Protein AF-A0A497I4V8-F1 (afdb_monomer)

Foldseek 3Di:
DPPPVVVVVVVVQFDWDKDFPDWEDDDQKIKTKIATQTRAKWWFAWKAKQNHTCQQPQPKPPGHHNVDTDIHGHGDIDMIIGRFHDCVPPNGGDDAQDKIWMWTATPVGDIDIDIYHHD

Solvent-accessible surface area (backbone atoms only — not comparable to full-atom values): 6494 Å² total; per-residue (Å²): 132,77,76,67,64,67,61,53,55,64,60,71,62,53,39,83,38,78,42,76,80,43,63,43,63,56,100,73,26,42,40,35,31,40,28,27,75,30,65,35,68,41,40,35,17,36,47,25,46,73,86,42,66,29,74,44,44,29,68,37,39,66,70,35,14,72,93,48,51,38,75,42,48,56,76,42,71,46,68,41,35,36,50,29,43,36,58,94,42,71,77,33,42,86,53,67,78,39,74,42,42,41,26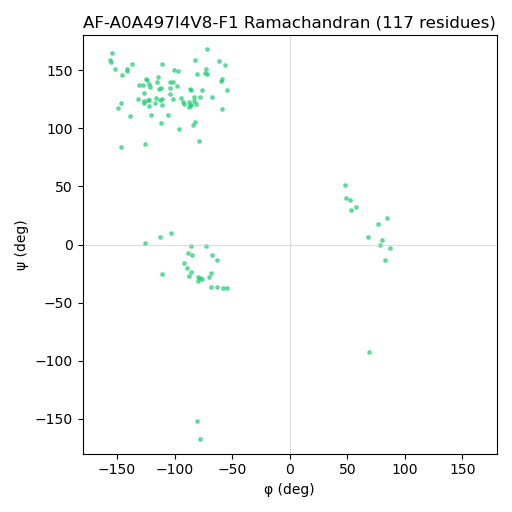,46,31,28,76,88,76,49,77,52,76,46,75,32,62,32,109

Radius of gyration: 16.36 Å; Cα contacts (8 Å, |Δi|>4): 279; chains: 1; bounding box: 51×30×43 Å

Sequence (119 aa):
MAFWASGLVGVFTRFEKLEVTSAYYSGDKVVLRVRNTGSADTSIDDIYVNGVPCLGECNIAPTIKPENTYTLTVGSEVEITISNPPEDVTDGEWKSGVTYEIMVHTASGKNYPISVLIP

Mean predicted aligned error: 5.53 Å

pLDDT: mean 91.53, std 12.2, range [53.03, 98.31]

Nearest PDB structures (foldseek):
  8fk7-assembly1_B  TM=7.223E-01  e=8.480E-07  Pyrobaculum calidifontis
  9eq7-assembly1_Z  TM=6.111E-01  e=1.658E-03  Halobacterium salinarum
  7pjj-assembly1_A  TM=4.953E-01  e=1.845E-03  Streptomyces scabiei 87.22
  6fqa-assembly1_A  TM=4.870E-01  e=9.076E-02  Acinetobacter baumannii
  6fqa-assembly2_C  TM=3.901E-01  e=2.502E-01  Acinetobacter baumannii

Structure (mmCIF, N/CA/C/O backbone):
data_AF-A0A497I4V8-F1
#
_entry.id   AF-A0A497I4V8-F1
#
loop_
_atom_site.group_PDB
_atom_site.id
_atom_site.type_symbol
_atom_site.label_atom_id
_atom_site.label_alt_id
_atom_site.label_comp_id
_atom_site.label_asym_id
_atom_site.label_entity_id
_atom_site.label_seq_id
_atom_site.pdbx_PDB_ins_code
_atom_site.Cartn_x
_atom_site.Cartn_y
_atom_site.Cartn_z
_atom_site.occupancy
_atom_site.B_iso_or_equiv
_atom_site.auth_seq_id
_atom_site.auth_comp_id
_atom_site.auth_asym_id
_atom_site.auth_atom_id
_atom_site.pdbx_PDB_model_num
ATOM 1 N N . MET A 1 1 ? 32.909 -19.364 -25.471 1.00 53.94 1 MET A N 1
ATOM 2 C CA . MET A 1 1 ? 32.727 -18.051 -24.817 1.00 53.94 1 MET A CA 1
ATOM 3 C C . MET A 1 1 ? 31.337 -18.008 -24.211 1.00 53.94 1 MET A C 1
ATOM 5 O O . MET A 1 1 ? 30.374 -18.300 -24.909 1.00 53.94 1 MET A O 1
ATOM 9 N N . ALA A 1 2 ? 31.243 -17.760 -22.907 1.00 53.03 2 ALA A N 1
ATOM 10 C CA . ALA A 1 2 ? 30.003 -17.855 -22.141 1.00 53.03 2 ALA A CA 1
ATOM 11 C C . ALA A 1 2 ? 29.122 -16.611 -22.346 1.00 53.03 2 ALA A C 1
ATOM 13 O O . ALA A 1 2 ? 29.198 -15.649 -21.590 1.00 53.03 2 ALA A O 1
ATOM 14 N N . PHE A 1 3 ? 28.267 -16.654 -23.367 1.00 54.22 3 PHE A N 1
ATOM 15 C CA . PHE A 1 3 ? 27.266 -15.620 -23.668 1.00 54.22 3 PHE A CA 1
ATOM 16 C C . PHE A 1 3 ? 26.074 -15.615 -22.680 1.00 54.22 3 PHE A C 1
ATOM 18 O O . PHE A 1 3 ? 25.179 -14.787 -22.779 1.00 54.22 3 PHE A O 1
ATOM 25 N N . TRP A 1 4 ? 26.063 -16.527 -21.702 1.00 54.69 4 TRP A N 1
ATOM 26 C CA . TRP A 1 4 ? 25.016 -16.644 -20.681 1.00 54.69 4 TRP A CA 1
ATOM 27 C C . TRP A 1 4 ? 25.282 -15.795 -19.425 1.00 54.69 4 TRP A C 1
ATOM 29 O O . TRP A 1 4 ? 24.349 -15.466 -18.700 1.00 54.69 4 TRP A O 1
ATOM 39 N N . ALA A 1 5 ? 26.534 -15.393 -19.176 1.00 58.47 5 ALA A N 1
ATOM 40 C CA . ALA A 1 5 ? 26.905 -14.645 -17.972 1.00 58.47 5 ALA A CA 1
ATOM 41 C C . ALA A 1 5 ? 26.712 -13.120 -18.104 1.00 58.47 5 ALA A C 1
ATOM 43 O O . ALA A 1 5 ? 26.529 -12.438 -17.100 1.00 58.47 5 ALA A O 1
ATOM 44 N N . SER A 1 6 ? 26.707 -12.568 -19.323 1.00 60.12 6 SER A N 1
ATOM 45 C CA . SER A 1 6 ? 26.477 -11.131 -19.552 1.00 60.12 6 SER A CA 1
ATOM 46 C C . SER A 1 6 ? 24.996 -10.742 -19.501 1.00 60.12 6 SER A C 1
ATOM 48 O O . SER A 1 6 ? 24.673 -9.642 -19.062 1.00 60.12 6 SER A O 1
ATOM 50 N N . GLY A 1 7 ? 24.088 -11.644 -19.893 1.00 56.16 7 GLY A N 1
ATOM 51 C CA . GLY A 1 7 ? 22.639 -11.431 -19.793 1.00 56.16 7 GLY A CA 1
ATOM 52 C C . GLY A 1 7 ? 22.118 -11.452 -18.352 1.00 56.16 7 GLY A C 1
ATOM 53 O O . GLY A 1 7 ? 21.154 -10.760 -18.038 1.00 56.16 7 GLY A O 1
ATOM 54 N N . LEU A 1 8 ? 22.795 -12.183 -17.457 1.00 57.56 8 LEU A N 1
ATOM 55 C CA . LEU A 1 8 ? 22.415 -12.287 -16.046 1.00 57.56 8 LEU A CA 1
ATOM 56 C C . LEU A 1 8 ? 22.614 -10.953 -15.297 1.00 57.56 8 LEU A C 1
ATOM 58 O O . LEU A 1 8 ? 21.787 -10.587 -14.471 1.00 57.56 8 LEU A O 1
ATOM 62 N N . VAL A 1 9 ? 23.661 -10.183 -15.625 1.00 59.69 9 VAL A N 1
ATOM 63 C CA . VAL A 1 9 ? 23.960 -8.892 -14.969 1.00 59.69 9 VAL A CA 1
ATOM 64 C C . VAL A 1 9 ? 22.854 -7.854 -15.201 1.00 59.69 9 VAL A C 1
ATOM 66 O O . VAL A 1 9 ? 22.523 -7.110 -14.283 1.00 59.69 9 VAL A O 1
ATOM 69 N N . GLY A 1 10 ? 22.234 -7.829 -16.387 1.00 57.03 10 GLY A N 1
ATOM 70 C CA . GLY A 1 10 ? 21.143 -6.896 -16.704 1.00 57.03 10 GLY A CA 1
ATOM 71 C C . GLY A 1 10 ? 19.838 -7.162 -15.941 1.00 57.03 10 GLY A C 1
ATOM 72 O O . GLY A 1 10 ? 19.058 -6.237 -15.730 1.00 57.03 10 GLY A O 1
ATOM 73 N N . VAL A 1 11 ? 19.614 -8.401 -15.487 1.00 59.06 11 VAL A N 1
ATOM 74 C CA . VAL A 1 11 ? 18.461 -8.765 -14.643 1.00 59.06 11 VAL A CA 1
ATOM 75 C C . VAL A 1 11 ? 18.664 -8.293 -13.198 1.00 59.06 11 VAL A C 1
ATOM 77 O O . VAL A 1 11 ? 17.698 -7.936 -12.535 1.00 59.06 11 VAL A O 1
ATOM 80 N N . PHE A 1 12 ? 19.909 -8.205 -12.719 1.00 61.09 12 PHE A N 1
ATOM 81 C CA . PHE A 1 12 ? 20.208 -7.752 -11.354 1.00 61.09 12 PHE A CA 1
ATOM 82 C C . PHE A 1 12 ? 20.303 -6.227 -11.191 1.00 61.09 12 PHE A C 1
ATOM 84 O O . PHE A 1 12 ? 20.379 -5.750 -10.061 1.00 61.09 12 PHE A O 1
ATOM 91 N N . THR A 1 13 ? 20.300 -5.444 -12.276 1.00 65.94 13 THR A N 1
ATOM 92 C CA . THR A 1 13 ? 20.335 -3.969 -12.195 1.00 65.94 13 THR A CA 1
ATOM 93 C C . THR A 1 13 ? 18.953 -3.324 -12.189 1.00 65.94 13 THR A C 1
ATOM 95 O O . THR A 1 13 ? 18.836 -2.166 -11.785 1.00 65.94 13 THR A O 1
ATOM 98 N N . ARG A 1 14 ? 17.900 -4.056 -12.582 1.00 76.81 14 ARG A N 1
ATOM 99 C CA . ARG A 1 14 ? 16.501 -3.642 -12.413 1.00 76.81 14 ARG A CA 1
ATOM 100 C C . ARG A 1 14 ? 15.942 -4.272 -11.147 1.00 76.81 14 ARG A C 1
ATOM 102 O O . ARG A 1 14 ? 15.562 -5.436 -11.131 1.00 76.81 14 ARG A O 1
ATOM 109 N N . PHE A 1 15 ? 15.906 -3.486 -10.083 1.00 85.56 15 PHE A N 1
ATOM 110 C CA . PHE A 1 15 ? 15.395 -3.903 -8.793 1.00 85.56 15 PHE A CA 1
ATOM 111 C C . PHE A 1 15 ? 14.179 -3.060 -8.426 1.00 85.56 15 PHE A C 1
ATOM 113 O O . PHE A 1 15 ? 14.254 -1.836 -8.325 1.00 85.56 15 PHE A O 1
ATOM 120 N N . GLU A 1 16 ? 13.058 -3.739 -8.214 1.00 92.94 16 GLU A N 1
ATOM 121 C CA . GLU A 1 16 ? 11.845 -3.136 -7.675 1.00 92.94 16 GLU A CA 1
ATOM 122 C C . GLU A 1 16 ? 11.968 -2.943 -6.160 1.00 92.94 16 GLU A C 1
ATOM 124 O O . GLU A 1 16 ? 12.224 -3.909 -5.425 1.00 92.94 16 GLU A O 1
ATOM 129 N N . LYS A 1 17 ? 11.718 -1.713 -5.702 1.00 94.75 17 LYS A N 1
ATOM 130 C CA . LYS A 1 17 ? 11.601 -1.372 -4.286 1.00 94.75 17 LYS A CA 1
ATOM 131 C C . LYS A 1 17 ? 10.623 -0.222 -4.094 1.00 94.75 17 LYS A C 1
ATOM 133 O O . LYS A 1 17 ? 10.885 0.895 -4.534 1.00 94.75 17 LYS A O 1
ATOM 138 N N . LEU A 1 18 ? 9.544 -0.497 -3.375 1.00 97.25 18 LEU A N 1
ATOM 139 C CA . LEU A 1 18 ? 8.670 0.526 -2.826 1.00 97.25 18 LEU A CA 1
ATOM 140 C C . LEU A 1 18 ? 8.980 0.741 -1.344 1.00 97.25 18 LEU A C 1
ATOM 142 O O . LEU A 1 18 ? 9.440 -0.162 -0.643 1.00 97.25 18 LEU A O 1
ATOM 146 N N . GLU A 1 19 ? 8.748 1.959 -0.880 1.00 97.25 19 GLU A N 1
ATOM 147 C CA . GLU A 1 19 ? 8.856 2.352 0.517 1.00 97.25 19 GLU A CA 1
ATOM 148 C C . GLU A 1 19 ? 7.601 3.127 0.903 1.00 97.25 19 GLU A C 1
ATOM 150 O O . GLU A 1 19 ? 7.253 4.110 0.249 1.00 97.25 19 GLU A O 1
ATOM 155 N N . VAL A 1 20 ? 6.917 2.680 1.955 1.00 97.56 20 VAL A N 1
ATOM 156 C CA . VAL A 1 20 ? 5.788 3.417 2.525 1.00 97.56 20 VAL A CA 1
ATOM 157 C C . VAL A 1 20 ? 6.356 4.458 3.488 1.00 97.56 20 VAL A C 1
ATOM 159 O O . VAL A 1 20 ? 6.798 4.119 4.583 1.00 97.56 20 VAL A O 1
ATOM 162 N N . THR A 1 21 ? 6.405 5.719 3.060 1.00 97.19 21 THR A N 1
ATOM 163 C CA . THR A 1 21 ? 7.015 6.831 3.806 1.00 97.19 21 THR A CA 1
ATOM 164 C C . THR A 1 21 ? 6.115 7.334 4.931 1.00 97.19 21 THR A C 1
ATOM 166 O O . THR A 1 21 ? 6.607 7.802 5.959 1.00 97.19 21 THR A O 1
ATOM 169 N N . SER A 1 22 ? 4.796 7.210 4.775 1.00 96.94 22 SER A N 1
ATOM 170 C CA . SER A 1 22 ? 3.833 7.422 5.853 1.00 96.94 22 SER A CA 1
ATOM 171 C C . SER A 1 22 ? 2.560 6.605 5.646 1.00 96.94 22 SER A C 1
ATOM 173 O O . SER A 1 22 ? 2.168 6.308 4.519 1.00 96.94 22 SER A O 1
ATOM 175 N N . ALA A 1 23 ? 1.917 6.244 6.753 1.00 97.62 23 ALA A N 1
ATOM 176 C CA . ALA A 1 23 ? 0.631 5.566 6.774 1.00 97.62 23 ALA A CA 1
ATOM 177 C C . ALA A 1 23 ? -0.149 6.033 8.006 1.00 97.62 23 ALA A C 1
ATOM 179 O O . ALA A 1 23 ? 0.357 5.936 9.125 1.00 97.62 23 ALA A O 1
ATOM 180 N N . TYR A 1 24 ? -1.339 6.598 7.817 1.00 97.50 24 TYR A N 1
ATOM 181 C CA . TYR A 1 24 ? -2.154 7.116 8.918 1.00 97.50 24 TYR A CA 1
ATOM 182 C C . TYR A 1 24 ? -3.636 7.165 8.554 1.00 97.50 24 TYR A C 1
ATOM 184 O O . TYR A 1 24 ? -4.006 7.203 7.383 1.00 97.50 24 TYR A O 1
ATOM 192 N N . TYR A 1 25 ? -4.490 7.193 9.573 1.00 97.50 25 TYR A N 1
ATOM 193 C CA . TYR A 1 25 ? -5.917 7.433 9.404 1.00 97.50 25 TYR A CA 1
ATOM 194 C C . TYR A 1 25 ? -6.217 8.936 9.413 1.00 97.50 25 TYR A C 1
ATOM 196 O O . TYR A 1 25 ? -5.711 9.674 10.261 1.00 97.50 25 TYR A O 1
ATOM 204 N N . SER A 1 26 ? -7.030 9.408 8.469 1.00 96.06 26 SER A N 1
ATOM 205 C CA . SER A 1 26 ? -7.384 10.819 8.321 1.00 96.06 26 SER A CA 1
ATOM 206 C C . SER A 1 26 ? -8.866 10.974 8.003 1.00 96.06 26 SER A C 1
ATOM 208 O O . SER A 1 26 ? -9.304 10.633 6.910 1.00 96.06 26 SER A O 1
ATOM 210 N N . GLY A 1 27 ? -9.630 11.514 8.956 1.00 90.81 27 GLY A N 1
ATOM 211 C CA . GLY A 1 27 ? -11.075 11.692 8.814 1.00 90.81 27 GLY A CA 1
ATOM 212 C C . GLY A 1 27 ? -11.809 10.353 8.813 1.00 90.81 27 GLY A C 1
ATOM 213 O O . GLY A 1 27 ? -12.162 9.844 9.872 1.00 90.81 27 GLY A O 1
ATOM 214 N N . ASP A 1 28 ? -12.021 9.809 7.622 1.00 93.44 28 ASP A N 1
ATOM 215 C CA . ASP A 1 28 ? -12.787 8.598 7.321 1.00 93.44 28 ASP A CA 1
ATOM 216 C C . ASP A 1 28 ? -11.995 7.551 6.516 1.00 93.44 28 ASP A C 1
ATOM 218 O O . ASP A 1 28 ? -12.527 6.498 6.175 1.00 93.44 28 ASP A O 1
ATOM 222 N N . LYS A 1 29 ? -10.723 7.824 6.200 1.00 96.50 29 LYS A N 1
ATOM 223 C CA . LYS A 1 29 ? -9.925 7.003 5.283 1.00 96.50 29 LYS A CA 1
ATOM 224 C C . LYS A 1 29 ? -8.506 6.769 5.770 1.00 96.50 29 LYS A C 1
ATOM 226 O O . LYS A 1 29 ? -7.923 7.579 6.493 1.00 96.50 29 LYS A O 1
ATOM 231 N N . VAL A 1 30 ? -7.919 5.676 5.302 1.00 97.62 30 VAL A N 1
ATOM 232 C CA . VAL A 1 30 ? -6.491 5.406 5.463 1.00 97.62 30 VAL A CA 1
ATOM 233 C C . VAL A 1 30 ? -5.726 6.089 4.335 1.00 97.62 30 VAL A C 1
ATOM 235 O O . VAL A 1 30 ? -6.100 5.987 3.169 1.00 97.62 30 VAL A O 1
ATOM 238 N N . VAL A 1 31 ? -4.654 6.794 4.682 1.00 98.12 31 VAL A N 1
ATOM 239 C CA . VAL A 1 31 ? -3.769 7.495 3.750 1.00 98.12 31 VAL A CA 1
ATOM 240 C C . VAL A 1 31 ? -2.385 6.869 3.821 1.00 98.12 31 VAL A C 1
ATOM 242 O O . VAL A 1 31 ? -1.797 6.774 4.898 1.00 98.12 31 VAL A O 1
ATOM 245 N N . LEU A 1 32 ? -1.863 6.471 2.666 1.00 98.19 32 LEU A N 1
ATOM 246 C CA . LEU A 1 32 ? -0.517 5.951 2.468 1.0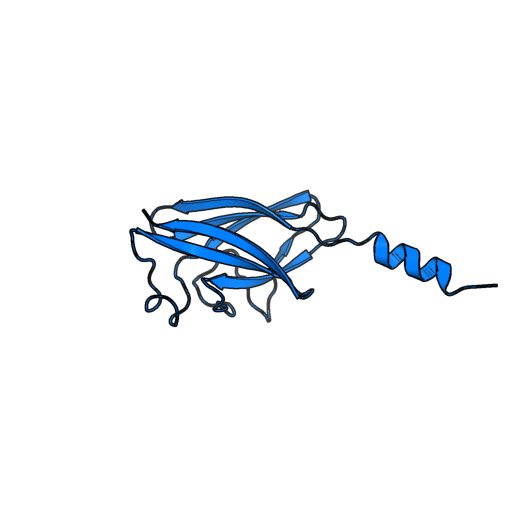0 98.19 32 LEU A CA 1
ATOM 247 C C . LEU A 1 32 ? 0.266 6.909 1.578 1.00 98.19 32 LEU A C 1
ATOM 249 O O . LEU A 1 32 ? -0.248 7.383 0.566 1.00 98.19 32 LEU A O 1
ATOM 253 N N . ARG A 1 33 ? 1.538 7.128 1.891 1.00 98.00 33 ARG A N 1
ATOM 254 C CA . ARG A 1 33 ? 2.502 7.723 0.965 1.00 98.00 33 ARG A CA 1
ATOM 255 C C . ARG A 1 33 ? 3.506 6.666 0.570 1.00 98.00 33 ARG A C 1
ATOM 257 O O . ARG A 1 33 ? 4.168 6.089 1.427 1.00 98.00 33 ARG A O 1
ATOM 264 N N . VAL A 1 34 ? 3.575 6.380 -0.724 1.00 98.31 34 VAL A N 1
ATOM 265 C CA . VAL A 1 34 ? 4.383 5.292 -1.271 1.00 98.31 34 VAL A CA 1
ATOM 266 C C . VAL A 1 34 ? 5.364 5.864 -2.273 1.00 98.31 34 VAL A C 1
ATOM 268 O O . VAL A 1 34 ? 4.976 6.516 -3.241 1.00 98.31 34 VAL A O 1
ATOM 271 N N . ARG A 1 35 ? 6.648 5.601 -2.052 1.00 98.00 35 ARG A N 1
ATOM 272 C CA . ARG A 1 35 ? 7.744 6.066 -2.893 1.00 98.00 35 ARG A CA 1
ATOM 273 C C . ARG A 1 35 ? 8.423 4.899 -3.589 1.00 98.00 35 ARG A C 1
ATOM 275 O O . ARG A 1 35 ? 8.777 3.916 -2.943 1.00 98.00 35 ARG A O 1
ATOM 282 N N . ASN A 1 36 ? 8.681 5.030 -4.888 1.00 97.69 36 ASN A N 1
ATOM 283 C CA . ASN A 1 36 ? 9.540 4.082 -5.594 1.00 97.69 36 ASN A CA 1
ATOM 284 C C . ASN A 1 36 ? 11.011 4.457 -5.359 1.00 97.69 36 ASN A C 1
ATOM 286 O O . ASN A 1 36 ? 11.516 5.435 -5.916 1.00 97.69 36 ASN A O 1
ATOM 290 N N . THR A 1 37 ? 11.692 3.687 -4.508 1.00 96.88 37 THR A N 1
ATOM 291 C CA . THR A 1 37 ? 13.125 3.826 -4.190 1.00 96.88 37 THR A CA 1
ATOM 292 C C . THR A 1 37 ? 13.986 2.770 -4.887 1.00 96.88 37 THR A C 1
ATOM 294 O O . THR A 1 37 ? 15.168 2.617 -4.571 1.00 96.88 37 THR A O 1
ATOM 297 N N . GLY A 1 38 ? 13.397 2.025 -5.826 1.00 94.25 38 GLY A N 1
ATOM 298 C CA . GLY A 1 38 ? 14.077 1.041 -6.656 1.00 94.25 38 GLY A CA 1
ATOM 299 C C . GLY A 1 38 ? 14.881 1.667 -7.794 1.00 94.25 38 GLY A C 1
ATOM 300 O O . GLY A 1 38 ? 15.126 2.870 -7.842 1.00 94.25 38 GLY A O 1
ATOM 301 N N . SER A 1 39 ? 15.297 0.819 -8.732 1.00 93.12 39 SER A N 1
ATOM 302 C CA . SER A 1 39 ? 16.008 1.214 -9.956 1.00 93.12 39 SER A CA 1
ATOM 303 C C . SER A 1 39 ? 15.189 0.989 -11.231 1.00 93.12 39 SER A C 1
ATOM 305 O O . SER A 1 39 ? 15.710 1.155 -12.335 1.00 93.12 39 SER A O 1
ATOM 307 N N . ALA A 1 40 ? 13.917 0.601 -11.097 1.00 93.81 40 ALA A N 1
ATOM 308 C CA . ALA A 1 40 ? 12.989 0.405 -12.204 1.00 93.81 40 ALA A CA 1
ATOM 309 C C . ALA A 1 40 ? 11.577 0.885 -11.842 1.00 93.81 40 ALA A C 1
ATOM 311 O O . ALA A 1 40 ? 11.165 0.823 -10.680 1.00 93.81 40 ALA A O 1
ATOM 312 N N . ASP A 1 41 ? 10.840 1.355 -12.849 1.00 96.06 41 ASP A N 1
ATOM 313 C CA . ASP A 1 41 ? 9.429 1.701 -12.694 1.00 96.06 41 ASP A CA 1
ATOM 314 C C . ASP A 1 41 ? 8.648 0.468 -12.231 1.00 96.06 41 ASP A C 1
ATOM 316 O O . ASP A 1 41 ? 8.962 -0.662 -12.609 1.00 96.06 41 ASP A O 1
ATOM 320 N N . THR A 1 42 ? 7.668 0.689 -11.363 1.00 95.81 42 THR A N 1
ATOM 321 C CA . THR A 1 42 ? 6.929 -0.376 -10.678 1.00 95.81 42 THR A CA 1
ATOM 322 C C . THR A 1 42 ? 5.443 -0.113 -10.801 1.00 95.81 42 THR A C 1
ATOM 324 O O . THR A 1 42 ? 5.004 1.021 -10.633 1.00 95.81 42 THR A O 1
ATOM 327 N N . SER A 1 43 ? 4.665 -1.149 -11.081 1.00 96.56 43 SER A N 1
ATOM 328 C CA . SER A 1 43 ? 3.210 -1.069 -11.121 1.00 96.56 43 SER A CA 1
ATOM 329 C C . SER A 1 43 ? 2.605 -1.645 -9.846 1.00 96.56 43 SER A C 1
ATOM 331 O O . SER A 1 43 ? 2.874 -2.789 -9.482 1.00 96.56 43 SER A O 1
ATOM 333 N N . ILE A 1 44 ? 1.781 -0.841 -9.180 1.00 97.38 44 ILE A N 1
ATOM 334 C CA . ILE A 1 44 ? 0.920 -1.257 -8.073 1.00 97.38 44 ILE A CA 1
ATOM 335 C C . ILE A 1 44 ? -0.383 -1.755 -8.694 1.00 97.38 44 ILE A C 1
ATOM 337 O O . ILE A 1 44 ? -1.017 -1.024 -9.459 1.00 97.38 44 ILE A O 1
ATOM 341 N N . ASP A 1 45 ? -0.759 -2.992 -8.412 1.00 97.19 45 ASP A N 1
ATOM 342 C CA . ASP A 1 45 ? -1.937 -3.647 -8.986 1.00 97.19 45 ASP A CA 1
ATOM 343 C C . ASP A 1 45 ? -3.049 -3.872 -7.960 1.00 97.19 45 ASP A C 1
ATOM 345 O O . ASP A 1 45 ? -4.214 -3.884 -8.350 1.00 97.19 45 ASP A O 1
ATOM 349 N N . ASP A 1 46 ? -2.727 -3.976 -6.669 1.00 97.06 46 ASP A N 1
ATOM 350 C CA . ASP A 1 46 ? -3.739 -4.134 -5.627 1.00 97.06 46 ASP A CA 1
ATOM 351 C C . ASP A 1 46 ? -3.283 -3.627 -4.249 1.00 97.06 46 ASP A C 1
ATOM 353 O O . ASP A 1 46 ? -2.097 -3.412 -3.976 1.00 97.06 46 ASP A O 1
ATOM 357 N N . ILE A 1 47 ? -4.258 -3.452 -3.362 1.00 97.31 47 ILE A N 1
ATOM 358 C CA . ILE A 1 47 ? -4.076 -3.156 -1.945 1.00 97.31 47 ILE A CA 1
ATOM 359 C C . ILE A 1 47 ? -4.775 -4.245 -1.141 1.00 97.31 47 ILE A C 1
ATOM 361 O O . ILE A 1 47 ? -5.889 -4.648 -1.453 1.00 97.31 47 ILE A O 1
ATOM 365 N N . TYR A 1 48 ? -4.127 -4.702 -0.080 1.00 97.69 48 TYR A N 1
ATOM 366 C CA . TYR A 1 48 ? -4.674 -5.692 0.833 1.00 97.69 48 TYR A CA 1
ATOM 367 C C . TYR A 1 48 ? -4.886 -5.053 2.200 1.00 97.69 48 TYR A C 1
ATOM 369 O O . TYR A 1 48 ? -4.069 -4.247 2.653 1.00 97.69 48 TYR A O 1
ATOM 377 N N . VAL A 1 49 ? -5.955 -5.456 2.878 1.00 97.75 49 VAL A N 1
ATOM 378 C CA . VAL A 1 49 ? -6.244 -5.080 4.262 1.00 97.75 49 VAL A CA 1
ATOM 379 C C . VAL A 1 49 ? -6.376 -6.361 5.079 1.00 97.75 49 VAL A C 1
ATOM 381 O O . VAL A 1 49 ? -7.217 -7.201 4.777 1.00 97.75 49 VAL A O 1
ATOM 384 N N . ASN A 1 50 ? -5.527 -6.544 6.095 1.00 97.00 50 ASN A N 1
ATOM 385 C CA . ASN A 1 50 ? -5.446 -7.768 6.908 1.00 97.00 50 ASN A CA 1
ATOM 386 C C . ASN A 1 50 ? -5.385 -9.060 6.065 1.00 97.00 50 ASN A C 1
ATOM 388 O O . ASN A 1 50 ? -6.024 -10.062 6.384 1.00 97.00 50 ASN A O 1
ATOM 392 N N . GLY A 1 51 ? -4.631 -9.029 4.964 1.00 96.50 51 GLY A N 1
ATOM 393 C CA . GLY A 1 51 ? -4.479 -10.165 4.052 1.00 96.50 51 GLY A CA 1
ATOM 394 C C . GLY A 1 51 ? -5.649 -10.403 3.091 1.00 96.50 51 GLY A C 1
ATOM 395 O O . GLY A 1 51 ? -5.554 -11.310 2.266 1.00 96.50 51 GLY A O 1
ATOM 396 N N . VAL A 1 52 ? -6.711 -9.593 3.139 1.00 97.44 52 VAL A N 1
ATOM 397 C CA . VAL A 1 52 ? -7.822 -9.642 2.177 1.00 97.44 52 VAL A CA 1
ATOM 398 C C . VAL A 1 52 ? -7.576 -8.619 1.059 1.00 97.44 52 VAL A C 1
ATOM 400 O O . VAL A 1 52 ? -7.349 -7.448 1.375 1.00 97.44 52 VAL A O 1
ATOM 403 N N . PRO A 1 53 ? -7.592 -9.020 -0.225 1.00 96.69 53 PRO A N 1
ATOM 404 C CA . PRO A 1 53 ? -7.388 -8.105 -1.346 1.00 96.69 53 PRO A CA 1
ATOM 405 C C . 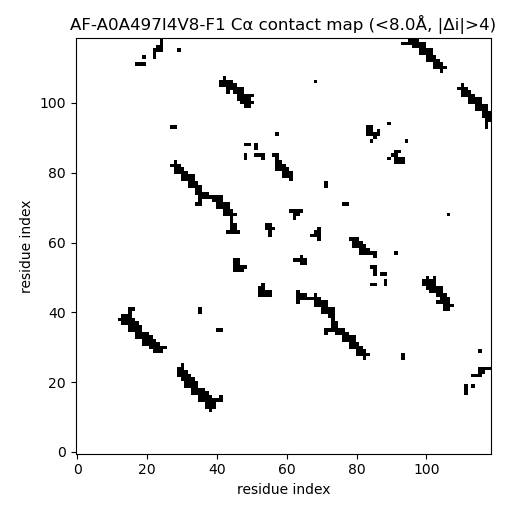PRO A 1 53 ? -8.592 -7.185 -1.562 1.00 96.69 53 PRO A C 1
ATOM 407 O O . PRO A 1 53 ? -9.739 -7.596 -1.391 1.00 96.69 53 PRO A O 1
ATOM 410 N N . CYS A 1 54 ? -8.331 -5.957 -2.000 1.00 95.44 54 CYS A N 1
ATOM 411 C CA . CYS A 1 54 ? -9.364 -5.026 -2.437 1.00 95.44 54 CYS A CA 1
ATOM 412 C C . CYS A 1 54 ? -9.835 -5.321 -3.865 1.00 95.44 54 CYS A C 1
ATOM 414 O O . CYS A 1 54 ? -10.977 -5.020 -4.184 1.00 95.44 54 CYS A O 1
ATOM 416 N N . LEU A 1 55 ? -8.998 -5.908 -4.730 1.00 93.62 55 LEU A N 1
ATOM 417 C CA . LEU A 1 55 ? -9.339 -6.245 -6.122 1.00 93.62 55 LEU A CA 1
ATOM 418 C C . LEU A 1 55 ? -9.884 -5.056 -6.935 1.00 93.62 55 LEU A C 1
ATOM 420 O O . LEU A 1 55 ? -10.675 -5.233 -7.858 1.00 93.62 55 LEU A O 1
ATOM 424 N N . GLY A 1 56 ? -9.452 -3.837 -6.608 1.00 86.75 56 GLY A N 1
ATOM 425 C CA . GLY A 1 56 ? -9.978 -2.609 -7.213 1.00 86.75 56 GLY A CA 1
ATOM 426 C C . GLY A 1 56 ? -11.212 -2.005 -6.544 1.00 86.75 56 GLY A C 1
ATOM 427 O O . GLY A 1 56 ? -11.635 -0.920 -6.947 1.00 86.75 56 GLY A O 1
ATOM 428 N N . GLU A 1 57 ? -11.745 -2.660 -5.515 1.00 91.12 57 GLU A N 1
ATOM 429 C CA . GLU A 1 57 ? -12.749 -2.114 -4.604 1.00 91.12 57 GLU A CA 1
ATOM 430 C C . GLU A 1 57 ? -12.064 -1.224 -3.545 1.00 91.12 57 GLU A C 1
ATOM 432 O O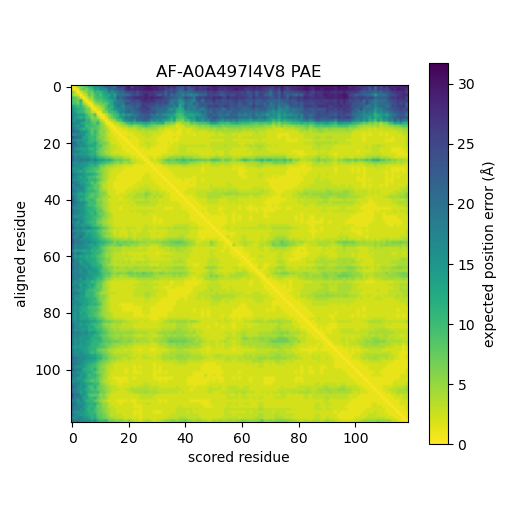 . GLU A 1 57 ? -11.028 -0.610 -3.807 1.00 91.12 57 GLU A O 1
ATOM 437 N N . CYS A 1 58 ? -12.6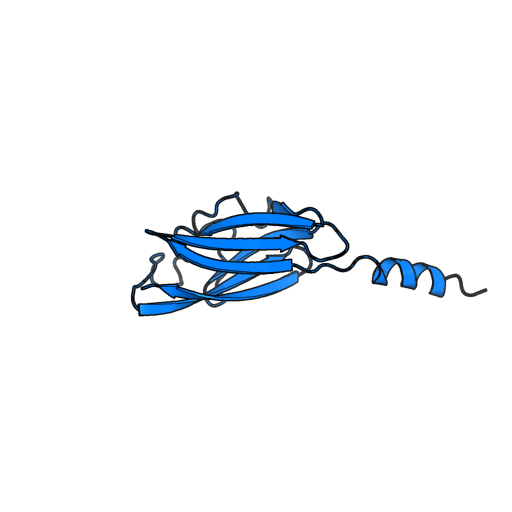28 -1.090 -2.343 1.00 94.56 58 CYS A N 1
ATOM 438 C CA . CYS A 1 58 ? -12.073 -0.275 -1.251 1.00 94.56 58 CYS A CA 1
ATOM 439 C C . CYS A 1 58 ? -12.077 1.260 -1.491 1.00 94.56 58 CYS A C 1
ATOM 441 O O . CYS A 1 58 ? -11.516 2.033 -0.700 1.00 94.56 58 CYS A O 1
ATOM 443 N N . ASN A 1 59 ? -12.693 1.725 -2.592 1.00 95.00 59 ASN A N 1
ATOM 444 C CA . ASN A 1 59 ? -12.719 3.129 -3.028 1.00 95.00 59 ASN A CA 1
ATOM 445 C C . ASN A 1 59 ? -11.318 3.774 -3.015 1.00 95.00 59 ASN A C 1
ATOM 447 O O . ASN A 1 59 ? -11.104 4.831 -2.407 1.00 95.00 59 ASN A O 1
ATOM 451 N N . ILE A 1 60 ? -10.360 3.096 -3.656 1.00 96.00 60 ILE A N 1
ATOM 452 C CA . ILE A 1 60 ? -8.951 3.498 -3.687 1.00 96.00 60 ILE A CA 1
ATOM 453 C C . ILE A 1 60 ? -8.740 4.666 -4.663 1.00 96.00 60 ILE A C 1
ATOM 455 O O . ILE A 1 60 ? -9.187 4.627 -5.813 1.00 96.00 60 ILE A O 1
ATOM 459 N N . ALA A 1 61 ? -8.014 5.696 -4.222 1.00 95.44 61 ALA A N 1
ATOM 460 C CA . ALA A 1 61 ? -7.564 6.802 -5.069 1.00 95.44 61 ALA A CA 1
ATOM 461 C C . ALA A 1 61 ? -6.039 6.993 -4.949 1.00 95.44 61 ALA A C 1
ATOM 463 O O . ALA A 1 61 ? -5.558 7.097 -3.822 1.00 95.44 61 ALA A O 1
ATOM 464 N N . PRO A 1 62 ? -5.275 7.079 -6.057 1.00 95.25 62 PRO A N 1
ATOM 465 C CA . PRO A 1 62 ? -5.705 6.892 -7.448 1.00 95.25 62 PRO A CA 1
ATOM 466 C C . PRO A 1 62 ? -6.253 5.480 -7.693 1.00 95.25 62 PRO A C 1
ATOM 468 O O . PRO A 1 62 ? -5.944 4.562 -6.942 1.00 95.25 62 PRO A O 1
ATOM 471 N N . THR A 1 63 ? -7.075 5.308 -8.731 1.00 94.06 63 THR A N 1
ATOM 472 C CA . THR A 1 63 ? -7.660 3.999 -9.051 1.00 94.06 63 THR A CA 1
ATOM 473 C C . THR A 1 63 ? -6.558 2.974 -9.308 1.00 94.06 63 THR A C 1
ATOM 475 O O . THR A 1 63 ? -5.797 3.104 -10.268 1.00 94.06 63 THR A O 1
ATOM 478 N N . ILE A 1 64 ? -6.504 1.958 -8.453 1.00 94.81 64 ILE A N 1
ATOM 479 C CA . ILE A 1 64 ? -5.590 0.817 -8.507 1.00 94.81 64 ILE A CA 1
ATOM 480 C C . ILE A 1 64 ? -6.462 -0.423 -8.551 1.00 94.81 64 ILE A C 1
ATOM 482 O O . ILE A 1 64 ? -7.313 -0.585 -7.683 1.00 94.81 64 ILE A O 1
ATOM 486 N N . LYS A 1 65 ? -6.274 -1.265 -9.563 1.00 93.56 65 LYS A N 1
ATOM 487 C CA . LYS A 1 65 ? -6.987 -2.534 -9.697 1.00 93.56 65 LYS A CA 1
ATOM 488 C C . LYS A 1 65 ? -6.180 -3.522 -10.541 1.00 93.56 65 LYS A C 1
ATOM 490 O O . LYS A 1 65 ? -5.392 -3.064 -11.379 1.00 93.56 65 LYS A O 1
ATOM 495 N N . PRO A 1 66 ? -6.402 -4.840 -10.402 1.00 92.12 66 PRO A N 1
ATOM 496 C CA . PRO A 1 66 ? -5.603 -5.850 -11.096 1.00 92.12 66 PRO A CA 1
ATOM 497 C C . PRO A 1 66 ? -5.542 -5.660 -12.620 1.00 92.12 66 PRO A C 1
ATOM 499 O O . PRO A 1 66 ? -4.493 -5.839 -13.236 1.00 92.12 66 PRO A O 1
ATOM 502 N N . GLU A 1 67 ? -6.642 -5.238 -13.247 1.00 91.56 67 GLU A N 1
ATOM 503 C CA . GLU A 1 67 ? -6.721 -4.988 -14.690 1.00 91.56 67 GLU A CA 1
ATOM 504 C C . GLU A 1 67 ? -6.323 -3.563 -15.122 1.00 91.56 67 GLU A C 1
ATOM 506 O O . GLU A 1 67 ? -6.245 -3.279 -16.318 1.00 91.56 67 GLU A O 1
ATOM 511 N N . ASN A 1 68 ? -6.083 -2.651 -14.175 1.00 91.19 68 ASN A N 1
ATOM 512 C CA . ASN A 1 68 ? -5.624 -1.285 -14.430 1.00 91.19 68 ASN A CA 1
ATOM 513 C C . ASN A 1 68 ? -4.700 -0.827 -13.297 1.00 91.19 68 ASN A C 1
ATOM 515 O O . ASN A 1 68 ? -5.112 -0.165 -12.341 1.00 91.19 68 ASN A O 1
ATOM 519 N N . THR A 1 69 ? -3.437 -1.210 -13.433 1.00 94.81 69 THR A N 1
ATOM 520 C CA . THR A 1 69 ? -2.392 -0.949 -12.447 1.00 94.81 69 THR A CA 1
ATOM 521 C C . THR A 1 69 ? -1.967 0.517 -12.442 1.00 94.81 69 THR A C 1
ATOM 523 O O . THR A 1 69 ? -1.874 1.146 -13.500 1.00 94.81 69 THR A O 1
ATOM 526 N N . TYR A 1 70 ? -1.583 1.037 -11.280 1.00 96.38 70 TYR A N 1
ATOM 527 C CA . TYR A 1 70 ? -0.959 2.350 -11.164 1.00 96.38 70 TYR A CA 1
ATOM 528 C C . TYR A 1 70 ? 0.559 2.245 -11.336 1.00 96.38 70 TYR A C 1
ATOM 530 O O . TYR A 1 70 ? 1.241 1.591 -10.549 1.00 96.38 70 TYR A O 1
ATOM 538 N N . THR A 1 71 ? 1.109 2.902 -12.358 1.00 96.94 71 THR A N 1
ATOM 539 C CA . THR A 1 71 ? 2.563 2.922 -12.587 1.00 96.94 71 THR A CA 1
ATOM 540 C C . THR A 1 71 ? 3.219 4.029 -11.769 1.00 96.94 71 THR A C 1
ATOM 542 O O . THR A 1 71 ? 2.934 5.209 -11.967 1.00 96.94 71 THR A O 1
ATOM 545 N N . LEU A 1 72 ? 4.144 3.649 -10.891 1.00 96.81 72 LEU A N 1
ATOM 546 C CA . LEU A 1 72 ? 4.954 4.548 -10.082 1.00 96.81 72 LEU A CA 1
ATOM 547 C C . LEU A 1 72 ? 6.389 4.589 -10.622 1.00 96.81 72 LEU A C 1
ATOM 549 O O . LEU A 1 72 ? 7.140 3.607 -10.542 1.00 96.81 72 LEU A O 1
ATOM 553 N N . THR A 1 73 ? 6.776 5.737 -11.176 1.00 97.31 73 THR A N 1
ATOM 554 C CA . THR A 1 73 ? 8.108 5.928 -11.760 1.00 97.31 73 THR A CA 1
ATOM 555 C C . THR A 1 73 ? 9.186 6.025 -10.687 1.00 97.31 73 THR A C 1
ATOM 557 O O . THR A 1 73 ? 8.927 6.474 -9.566 1.00 97.31 73 THR A O 1
ATOM 560 N N . VAL A 1 74 ? 10.412 5.618 -11.014 1.00 96.81 74 VAL A N 1
ATOM 561 C CA . VAL A 1 74 ? 11.541 5.673 -10.069 1.00 96.81 74 VAL A CA 1
ATOM 562 C C . VAL A 1 74 ? 11.727 7.080 -9.497 1.00 96.81 74 VAL A C 1
ATOM 564 O O . VAL A 1 74 ? 11.755 8.073 -10.222 1.00 96.81 74 VAL A O 1
ATOM 567 N N . GLY A 1 75 ? 11.890 7.166 -8.176 1.00 96.25 75 GLY A N 1
ATOM 568 C CA . GLY A 1 75 ? 12.134 8.412 -7.454 1.00 96.25 75 GLY A CA 1
ATOM 569 C C . GLY A 1 75 ? 10.877 9.222 -7.133 1.00 96.25 75 GLY A C 1
ATOM 570 O O . GLY A 1 75 ? 10.967 10.117 -6.286 1.00 96.25 75 GLY A O 1
ATOM 571 N N . SER A 1 76 ? 9.736 8.891 -7.748 1.00 97.62 76 SER A N 1
ATOM 572 C CA . SER A 1 76 ? 8.442 9.530 -7.494 1.00 97.62 76 SER A CA 1
ATOM 573 C C . SER A 1 76 ? 7.737 8.961 -6.259 1.00 97.62 76 SER A C 1
ATOM 575 O O . SER A 1 76 ? 8.037 7.855 -5.797 1.00 97.62 76 SER A O 1
ATOM 577 N N . GLU A 1 77 ? 6.808 9.749 -5.722 1.00 97.75 77 GLU A N 1
ATOM 578 C CA . GLU A 1 77 ? 5.945 9.401 -4.594 1.00 97.75 77 GLU A CA 1
ATOM 579 C C . GLU A 1 77 ? 4.480 9.592 -5.002 1.00 97.75 77 GLU A C 1
ATOM 581 O O . GLU A 1 77 ? 4.149 10.535 -5.724 1.00 97.75 77 GLU A O 1
ATOM 586 N N . VAL A 1 78 ? 3.613 8.694 -4.538 1.00 98.06 78 VAL A N 1
ATOM 587 C CA . VAL A 1 78 ? 2.160 8.763 -4.706 1.00 98.06 78 VAL A CA 1
ATOM 588 C C . VAL A 1 78 ? 1.480 8.721 -3.343 1.00 98.06 78 VAL A C 1
ATOM 590 O O . VAL A 1 78 ? 1.905 7.995 -2.444 1.00 98.06 78 VAL A O 1
ATOM 593 N N . GLU A 1 79 ? 0.413 9.501 -3.200 1.00 98.12 79 GLU A N 1
ATOM 594 C CA . GLU A 1 79 ? -0.522 9.384 -2.086 1.00 98.12 79 GLU A CA 1
ATOM 595 C C . GLU A 1 79 ? -1.660 8.444 -2.501 1.00 98.12 79 GLU A C 1
ATOM 597 O O . GLU A 1 79 ? -2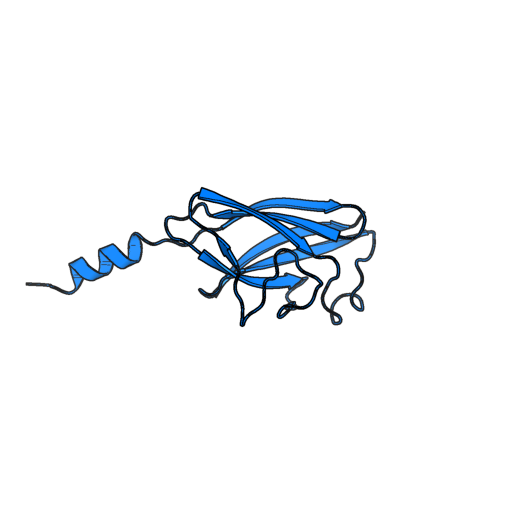.316 8.683 -3.514 1.00 98.12 79 GLU A O 1
ATOM 602 N N . ILE A 1 80 ? -1.863 7.370 -1.739 1.00 97.69 80 ILE A N 1
ATOM 603 C CA . ILE A 1 80 ? -2.930 6.388 -1.942 1.00 97.69 80 ILE A CA 1
ATOM 604 C C . ILE A 1 80 ? -3.897 6.514 -0.773 1.00 97.69 80 ILE A C 1
ATOM 606 O O . ILE A 1 80 ? -3.498 6.396 0.385 1.00 97.69 80 ILE A O 1
ATOM 610 N N . THR A 1 81 ? -5.171 6.742 -1.062 1.00 97.75 81 THR A N 1
ATOM 611 C CA . THR A 1 81 ? -6.225 6.800 -0.049 1.00 97.75 81 THR A CA 1
ATOM 612 C C . THR A 1 81 ? -7.165 5.619 -0.191 1.00 97.75 81 THR A C 1
ATOM 614 O O . THR A 1 81 ? -7.599 5.333 -1.303 1.00 97.75 81 THR A O 1
ATOM 617 N N . ILE A 1 82 ? -7.507 4.983 0.926 1.00 97.38 82 ILE A N 1
ATOM 618 C CA . ILE A 1 82 ? -8.372 3.803 1.001 1.00 97.38 82 ILE A CA 1
ATOM 619 C C . ILE A 1 82 ? -9.561 4.172 1.884 1.00 97.38 82 ILE A C 1
ATOM 621 O O . ILE A 1 82 ? -9.396 4.412 3.085 1.00 97.38 82 ILE A O 1
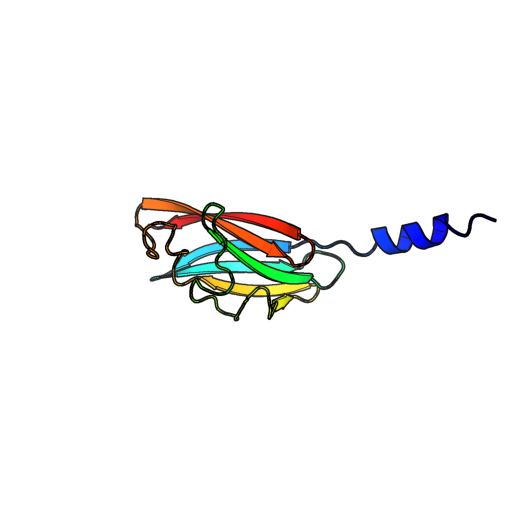ATOM 625 N N . SER A 1 83 ? -10.746 4.275 1.287 1.00 96.94 83 SER A N 1
ATOM 626 C CA . SER A 1 83 ? -11.909 4.850 1.979 1.00 96.94 83 SER A CA 1
ATOM 627 C C . SER A 1 83 ? -12.688 3.805 2.774 1.00 96.94 83 SER A C 1
ATOM 629 O O . SER A 1 83 ? -13.281 4.134 3.792 1.00 96.94 83 SER A O 1
ATOM 631 N N . ASN A 1 84 ? -12.641 2.539 2.364 1.00 96.06 84 ASN A N 1
ATOM 632 C CA . ASN A 1 84 ? -13.189 1.424 3.130 1.00 96.06 84 ASN A CA 1
ATOM 633 C C . ASN A 1 84 ? -12.288 0.188 3.020 1.00 96.06 84 ASN A C 1
ATOM 635 O O . ASN A 1 84 ? -11.577 0.045 2.026 1.00 96.06 84 ASN A O 1
ATOM 639 N N . PRO A 1 85 ? -12.271 -0.687 4.037 1.00 96.50 85 PRO A N 1
ATOM 640 C CA . PRO A 1 85 ? -11.681 -2.009 3.899 1.00 96.50 85 PRO A CA 1
ATOM 641 C C . PRO A 1 85 ? -12.567 -2.913 3.007 1.00 96.50 85 PRO A C 1
ATOM 643 O O . PRO A 1 85 ? -13.711 -2.552 2.723 1.00 96.50 85 PRO A O 1
ATOM 646 N N . PRO A 1 86 ? -12.076 -4.089 2.573 1.00 96.31 86 PRO A N 1
ATOM 647 C CA . PRO A 1 86 ? -12.898 -5.099 1.899 1.00 96.31 86 PRO A CA 1
ATOM 648 C C . PRO A 1 86 ? -14.109 -5.524 2.745 1.00 96.31 86 PRO A C 1
ATOM 650 O O . PRO A 1 86 ? -14.032 -5.491 3.970 1.00 96.31 86 PRO A O 1
ATOM 653 N N . GLU A 1 87 ? -15.196 -5.998 2.123 1.00 94.56 87 GLU A N 1
ATOM 654 C CA . GLU A 1 87 ? -16.404 -6.443 2.851 1.00 94.56 87 GLU A CA 1
ATOM 655 C C . GLU A 1 87 ? -16.111 -7.563 3.865 1.00 94.56 87 GLU A C 1
ATOM 657 O O . GLU A 1 87 ? -16.620 -7.535 4.984 1.00 94.56 87 GLU A O 1
ATOM 662 N N . ASP A 1 88 ? -15.207 -8.489 3.530 1.00 94.50 88 ASP A N 1
ATOM 663 C CA . ASP A 1 88 ? -14.770 -9.568 4.431 1.00 94.50 88 ASP A CA 1
ATOM 664 C C . ASP A 1 88 ? -13.961 -9.060 5.646 1.00 94.50 88 ASP A C 1
ATOM 666 O O . ASP A 1 88 ? -13.664 -9.816 6.576 1.00 94.50 88 ASP A O 1
ATOM 670 N N . VAL A 1 89 ? -13.594 -7.774 5.662 1.00 93.19 89 VAL A N 1
ATOM 671 C CA . VAL A 1 89 ? -12.896 -7.103 6.758 1.00 93.19 89 VAL A CA 1
ATOM 672 C C . VAL A 1 89 ? -13.839 -6.089 7.397 1.00 93.19 89 VAL A C 1
ATOM 674 O O . VAL A 1 89 ? -14.080 -5.003 6.877 1.00 93.19 89 VAL A O 1
ATOM 677 N N . THR A 1 90 ? -14.348 -6.442 8.578 1.00 92.31 90 THR A N 1
ATOM 678 C CA . THR A 1 90 ? -15.207 -5.566 9.394 1.00 92.31 90 THR A CA 1
ATOM 679 C C . THR A 1 90 ? -16.415 -4.991 8.642 1.00 92.31 90 THR A C 1
ATOM 681 O O . THR A 1 90 ? -16.785 -3.837 8.868 1.00 92.31 90 THR A O 1
ATOM 684 N N . ASP A 1 91 ? -17.027 -5.809 7.779 1.00 92.88 91 ASP A N 1
ATOM 685 C CA . ASP A 1 91 ? -18.218 -5.486 6.983 1.00 92.88 91 ASP A CA 1
ATOM 686 C C . ASP A 1 91 ? -18.030 -4.246 6.086 1.00 92.88 91 ASP A C 1
ATOM 688 O O . ASP A 1 91 ? -18.963 -3.474 5.870 1.00 92.88 91 ASP A O 1
ATOM 692 N N . GLY A 1 92 ? -16.805 -4.012 5.596 1.00 93.69 92 GLY A N 1
ATOM 693 C CA . GLY A 1 92 ? -16.495 -2.876 4.724 1.00 93.69 92 GLY A CA 1
ATOM 694 C C . GLY A 1 92 ? -16.381 -1.530 5.448 1.00 93.69 92 GLY A C 1
ATOM 695 O O . GLY A 1 92 ? -16.425 -0.476 4.812 1.00 93.69 92 GLY A O 1
ATOM 696 N N . GLU A 1 93 ? -16.216 -1.528 6.775 1.00 95.31 93 GLU A N 1
ATOM 697 C CA . GLU A 1 93 ? -16.089 -0.305 7.574 1.00 95.31 93 GLU A CA 1
ATOM 698 C C . GLU A 1 93 ? -14.854 -0.310 8.477 1.00 95.31 93 GLU A C 1
ATOM 700 O O . GLU A 1 93 ? -14.581 -1.282 9.182 1.00 95.31 93 GLU A O 1
ATOM 705 N N . TRP A 1 94 ? -14.143 0.819 8.544 1.00 96.38 94 TRP A N 1
ATOM 706 C CA . TRP A 1 94 ? -13.073 1.024 9.522 1.00 96.38 94 TRP A CA 1
ATOM 707 C C . TRP A 1 94 ? -13.645 1.099 10.944 1.00 96.38 94 TRP A C 1
ATOM 709 O O . TRP A 1 94 ? -14.531 1.908 11.226 1.00 96.38 94 TRP A O 1
ATOM 719 N N . LYS A 1 95 ? -13.129 0.280 11.867 1.00 96.25 95 LYS A N 1
ATOM 720 C CA . LYS A 1 95 ? -13.540 0.290 13.279 1.00 96.25 95 LYS A CA 1
ATOM 721 C C . LYS A 1 95 ? -12.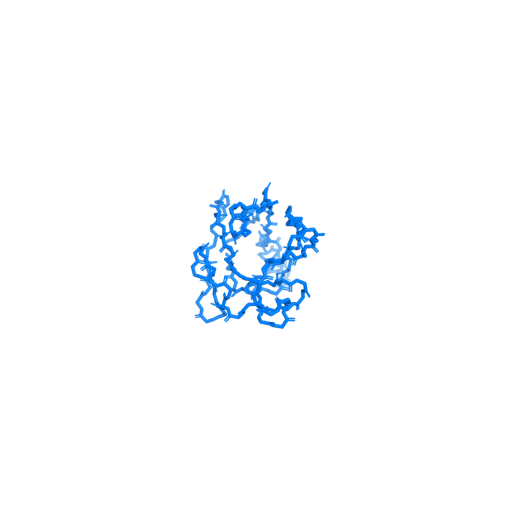485 0.978 14.147 1.00 96.25 95 LYS A C 1
ATOM 723 O O . LYS A 1 95 ? -11.305 0.641 14.096 1.00 96.25 95 LYS A O 1
ATOM 728 N N . SER A 1 96 ? -12.939 1.931 14.959 1.00 95.19 96 SER A N 1
ATOM 729 C CA . SER A 1 96 ? -12.120 2.655 15.940 1.00 95.19 96 SER A CA 1
ATOM 730 C C . SER A 1 96 ? -11.487 1.701 16.962 1.00 95.19 96 SER A C 1
ATOM 732 O O . SER A 1 96 ? -12.113 0.731 17.396 1.00 95.19 96 SER A O 1
ATOM 734 N N . GLY A 1 97 ? -10.233 1.966 17.329 1.00 95.44 97 GLY A N 1
ATOM 735 C CA . GLY A 1 97 ? -9.444 1.163 18.264 1.00 95.44 97 GLY A CA 1
ATOM 736 C C . GLY A 1 97 ? -8.808 -0.095 17.665 1.00 95.44 97 GLY A C 1
ATOM 737 O O . GLY A 1 97 ? -8.183 -0.862 18.400 1.00 95.44 97 GLY A O 1
ATOM 738 N N . VAL A 1 98 ? -8.946 -0.323 16.355 1.00 96.06 98 VAL A N 1
ATOM 739 C CA . VAL A 1 98 ? -8.376 -1.485 15.661 1.00 96.06 98 VAL A CA 1
ATOM 740 C C . VAL A 1 98 ? -7.144 -1.070 14.860 1.00 96.06 98 VAL A C 1
ATOM 742 O O . VAL A 1 98 ? -7.143 -0.062 14.153 1.00 96.06 98 VAL A O 1
ATOM 745 N N . THR A 1 99 ? -6.083 -1.871 14.961 1.00 97.31 99 THR A N 1
ATOM 746 C CA . THR A 1 99 ? -4.909 -1.761 14.090 1.00 97.31 99 THR A CA 1
ATOM 747 C C . THR A 1 99 ? -5.094 -2.679 12.892 1.00 97.31 99 THR A C 1
ATOM 749 O O . THR A 1 99 ? -5.228 -3.890 13.063 1.00 97.31 99 THR A O 1
ATOM 752 N N . TYR A 1 100 ? -5.068 -2.109 11.692 1.00 97.94 100 TYR A N 1
ATOM 753 C CA . TYR A 1 100 ? -5.146 -2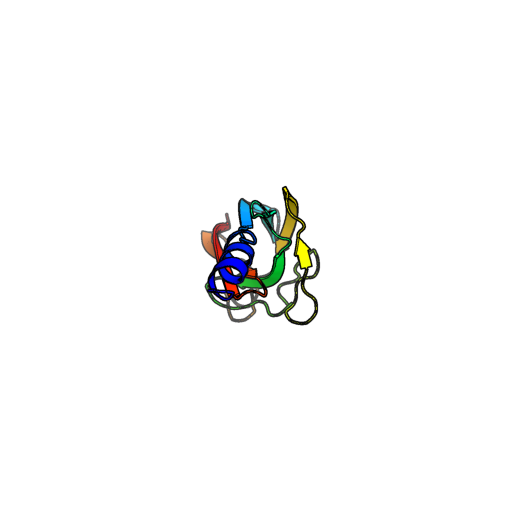.848 10.437 1.00 97.94 100 TYR A CA 1
ATOM 754 C C . TYR A 1 100 ? -3.770 -2.918 9.782 1.00 97.94 100 TYR A C 1
ATOM 756 O O . TYR A 1 100 ? -3.016 -1.944 9.779 1.00 97.94 100 TYR A O 1
ATOM 764 N N . GLU A 1 101 ? -3.444 -4.071 9.214 1.00 98.19 101 GLU A N 1
ATOM 765 C CA . GLU A 1 101 ? -2.336 -4.215 8.283 1.00 98.19 101 GLU A CA 1
ATOM 766 C C . GLU A 1 101 ? -2.808 -3.806 6.891 1.00 98.19 101 GLU A C 1
ATOM 768 O O . GLU A 1 101 ? -3.768 -4.360 6.362 1.00 98.19 101 GLU A O 1
ATOM 773 N N . ILE A 1 102 ? -2.123 -2.838 6.300 1.00 98.00 102 ILE A N 1
ATOM 774 C CA . ILE A 1 102 ? -2.341 -2.378 4.939 1.00 98.00 102 ILE A CA 1
ATOM 775 C C . ILE A 1 102 ? -1.128 -2.790 4.126 1.00 98.00 102 ILE A C 1
ATOM 777 O O . ILE A 1 102 ? 0.003 -2.471 4.487 1.00 98.00 102 ILE A O 1
ATOM 781 N N . MET A 1 103 ? -1.340 -3.502 3.030 1.00 97.94 103 MET A N 1
ATOM 782 C CA . MET A 1 103 ? -0.257 -4.052 2.228 1.00 97.94 103 MET A CA 1
ATOM 783 C C . MET A 1 103 ? -0.408 -3.622 0.777 1.00 97.94 103 MET A C 1
ATOM 785 O O . MET A 1 103 ? -1.419 -3.889 0.136 1.00 97.94 103 MET A O 1
ATOM 789 N N . VAL A 1 104 ? 0.622 -2.950 0.264 1.00 97.88 104 VAL A N 1
ATOM 790 C CA . VAL A 1 104 ? 0.714 -2.598 -1.155 1.00 97.88 104 VAL A CA 1
ATOM 791 C C . VAL A 1 104 ? 1.240 -3.814 -1.910 1.00 97.88 104 VAL A C 1
ATOM 793 O O . VAL A 1 104 ? 2.337 -4.285 -1.596 1.00 97.88 104 VAL A O 1
ATOM 796 N N . HIS A 1 105 ? 0.472 -4.310 -2.879 1.00 97.56 105 HIS A N 1
ATOM 797 C CA . HIS A 1 105 ? 0.864 -5.396 -3.774 1.00 97.56 105 HIS A CA 1
ATOM 798 C C . HIS A 1 105 ? 1.286 -4.811 -5.130 1.00 97.56 105 HIS A C 1
ATOM 800 O O . HIS A 1 105 ? 0.714 -3.831 -5.618 1.00 97.56 105 HIS A O 1
ATOM 806 N N . THR A 1 106 ? 2.346 -5.365 -5.710 1.00 97.19 106 THR A N 1
ATOM 807 C CA . THR A 1 106 ? 2.847 -4.966 -7.029 1.00 97.19 106 THR A CA 1
ATOM 808 C C . THR A 1 106 ? 2.618 -6.062 -8.055 1.00 97.19 106 THR A C 1
ATOM 810 O O . THR A 1 106 ? 2.637 -7.249 -7.736 1.00 97.19 106 THR A O 1
ATOM 813 N N . ALA A 1 107 ? 2.538 -5.681 -9.332 1.00 95.50 107 ALA A N 1
ATOM 814 C CA . ALA A 1 107 ? 2.333 -6.628 -10.430 1.00 95.50 107 ALA A CA 1
ATOM 815 C C . ALA A 1 107 ? 3.478 -7.650 -10.594 1.00 95.50 107 ALA A C 1
ATOM 817 O O . ALA A 1 107 ? 3.334 -8.632 -11.323 1.00 95.50 107 ALA A O 1
ATOM 818 N N . SER A 1 108 ? 4.630 -7.430 -9.946 1.00 92.88 108 SER A N 1
ATOM 819 C CA . SER A 1 108 ? 5.729 -8.404 -9.897 1.00 92.88 108 SER A CA 1
ATOM 820 C C . SER A 1 108 ? 5.583 -9.435 -8.766 1.00 92.88 108 SER A C 1
ATOM 822 O O . SER A 1 108 ? 6.416 -10.337 -8.651 1.00 92.88 108 SER A O 1
ATOM 824 N N . GLY A 1 109 ? 4.523 -9.327 -7.959 1.00 93.19 109 GLY A N 1
ATOM 825 C CA . GLY A 1 109 ? 4.203 -10.215 -6.844 1.00 93.19 109 GLY A CA 1
ATOM 826 C C . GLY A 1 109 ? 4.913 -9.859 -5.537 1.00 93.19 109 GLY A C 1
ATOM 827 O O . GLY A 1 109 ? 5.118 -10.745 -4.704 1.00 93.19 109 GLY A O 1
ATOM 828 N N . LYS A 1 110 ? 5.354 -8.603 -5.354 1.00 94.94 110 LYS A N 1
ATOM 829 C CA . LYS A 1 110 ? 5.945 -8.147 -4.087 1.00 94.94 110 LYS A CA 1
ATOM 830 C C . LYS A 1 110 ? 4.924 -7.431 -3.217 1.00 94.94 110 LYS A C 1
ATOM 832 O O . LYS A 1 110 ? 4.049 -6.725 -3.702 1.00 94.94 110 LYS A O 1
ATOM 837 N N . ASN A 1 111 ? 5.142 -7.562 -1.912 1.00 96.69 111 ASN A N 1
ATOM 838 C CA . ASN A 1 111 ? 4.272 -7.039 -0.872 1.00 96.69 111 ASN A CA 1
ATOM 839 C C . ASN A 1 111 ? 5.020 -6.076 0.046 1.00 96.69 111 ASN A C 1
ATOM 841 O O . ASN A 1 111 ? 6.122 -6.380 0.511 1.00 96.69 111 ASN A O 1
ATOM 845 N N . TYR A 1 112 ? 4.384 -4.946 0.347 1.00 97.50 112 TYR A N 1
ATOM 846 C CA . TYR A 1 112 ? 4.911 -3.908 1.230 1.00 97.50 112 TYR A CA 1
ATOM 847 C C . TYR A 1 112 ? 3.888 -3.605 2.341 1.00 97.50 112 TYR A C 1
ATOM 849 O O . TYR A 1 112 ? 3.039 -2.729 2.157 1.00 97.50 112 TYR A O 1
ATOM 857 N N . PRO A 1 113 ? 3.914 -4.356 3.462 1.00 97.81 113 PRO A N 1
ATOM 858 C CA . PRO A 1 113 ? 2.968 -4.189 4.564 1.00 97.81 113 PRO A CA 1
ATOM 859 C C . PRO A 1 113 ? 3.338 -3.021 5.490 1.00 97.81 113 PRO A C 1
ATOM 861 O O . PRO A 1 113 ? 4.514 -2.753 5.747 1.00 97.81 113 PRO A O 1
ATOM 864 N N . ILE A 1 114 ? 2.320 -2.358 6.035 1.00 98.19 114 ILE A N 1
ATOM 865 C CA . ILE A 1 114 ? 2.411 -1.327 7.072 1.00 98.19 114 ILE A CA 1
ATOM 866 C C . ILE A 1 114 ? 1.190 -1.415 7.995 1.00 98.19 114 ILE A C 1
ATOM 868 O O . ILE A 1 114 ? 0.091 -1.730 7.551 1.00 98.19 114 ILE A O 1
ATOM 872 N N . SER A 1 115 ? 1.349 -1.125 9.283 1.00 97.69 115 SER A N 1
ATOM 873 C CA . SER A 1 115 ? 0.230 -1.121 10.233 1.00 97.69 115 SER A CA 1
ATOM 874 C C . SER A 1 115 ? -0.314 0.288 10.464 1.00 97.69 115 SER A C 1
ATOM 876 O O . SER A 1 115 ? 0.458 1.224 10.674 1.00 97.69 115 SER A O 1
ATOM 878 N N . VAL A 1 116 ? -1.641 0.429 10.485 1.00 97.81 116 VAL A N 1
ATOM 879 C CA . VAL A 1 116 ? -2.351 1.689 10.747 1.00 97.81 116 VAL A CA 1
ATOM 880 C C . VAL A 1 116 ? -3.358 1.479 11.872 1.00 97.81 116 VAL A C 1
ATOM 882 O O . VAL A 1 116 ? -4.228 0.617 11.781 1.00 97.81 116 VAL A O 1
ATOM 885 N N . LEU A 1 117 ? -3.245 2.276 12.936 1.00 96.94 117 LEU A N 1
ATOM 886 C CA . LEU A 1 117 ? -4.240 2.341 14.007 1.00 96.94 117 LEU A CA 1
ATOM 887 C C . LEU A 1 117 ? -5.368 3.290 13.599 1.00 96.94 117 LEU A C 1
ATOM 889 O O . LEU A 1 117 ? -5.108 4.453 13.279 1.00 96.94 117 LEU A O 1
ATOM 893 N N . ILE A 1 118 ? -6.605 2.809 13.670 1.00 96.56 118 ILE A N 1
ATOM 894 C CA . ILE A 1 118 ? -7.791 3.660 13.571 1.00 96.56 118 ILE A CA 1
ATOM 895 C C . ILE A 1 118 ? -8.101 4.185 14.983 1.00 96.56 118 ILE A C 1
ATOM 897 O O . ILE A 1 118 ? -8.278 3.366 15.890 1.00 96.56 118 ILE A O 1
ATOM 901 N N . PRO A 1 119 ? -8.101 5.512 15.206 1.00 91.31 119 PRO A N 1
ATOM 902 C CA . PRO A 1 119 ? -8.291 6.117 16.523 1.00 91.31 119 PRO A CA 1
ATOM 903 C C . PRO A 1 119 ? -9.711 5.954 17.061 1.00 91.31 119 PRO A C 1
ATOM 905 O O . PRO A 1 119 ? -10.653 5.750 16.261 1.00 91.31 119 PRO A O 1
#

Secondary structure (DSSP, 8-state):
--TTHHHHHHHHS----EEEEEEEEETTEEEEEEEE-SSS-EEEEEEEETTEE-TT-TTEES--BTTBPEEE-TT-EEEEEE-S--TTTGGGSPPTT-EEEEEEEETTS-EEEEEEE--